Protein AF-A0AAW8B245-F1 (afdb_monomer_lite)

Sequence (137 aa):
MGYLAAIFLTISALIVFFPVFRNIKKELEQIHNEALDKMDHFLQEIDNPTAFTFYTNKHPYVWCKTNLKDIQMELQKTKYSRQLDPRRFTIKIDHEKKLAYFVQHPFDETFDWDNVKLVHYEEWIKNKKPISEERKS

Radius of gyration: 23.61 Å; chains: 1; bounding box: 55×54×67 Å

pLDDT: mean 78.06, std 11.59, range [44.38, 93.69]

Organism: NCBI:txid434086

Foldseek 3Di:
DVVVVVVVVVVVVCVVVVVVVVVVVVVQVVQLVVLVVVVVVVVVVCVDQVLAWEWECPDPAATDTDGPVVVVVVQVVCVVVRHDGNQQWDWDADPVRRYIYIYGHDHPDDDDPVPDNYYHPVVVVVPDDDPPDPPDD

Structure (mmCIF, N/CA/C/O backbone):
data_AF-A0AAW8B245-F1
#
_entry.id   AF-A0AAW8B245-F1
#
loop_
_atom_site.group_PDB
_atom_site.id
_atom_site.type_symbol
_atom_site.label_atom_id
_atom_site.label_alt_id
_atom_site.label_comp_id
_atom_site.label_asym_id
_atom_site.label_entity_id
_atom_site.label_seq_id
_atom_site.pdbx_PDB_ins_code
_atom_site.Cartn_x
_atom_site.Cartn_y
_atom_site.Cartn_z
_atom_site.occupancy
_atom_site.B_iso_or_equiv
_atom_site.auth_seq_id
_atom_site.auth_comp_id
_atom_site.auth_asym_id
_atom_site.auth_atom_id
_atom_site.pdbx_PDB_model_num
ATOM 1 N N . MET A 1 1 ? 37.227 -9.587 -43.982 1.00 58.81 1 MET A N 1
ATOM 2 C CA . MET A 1 1 ? 35.799 -9.285 -44.242 1.00 58.81 1 MET A CA 1
ATOM 3 C C . MET A 1 1 ? 34.896 -9.589 -43.042 1.00 58.81 1 MET A C 1
ATOM 5 O O . MET A 1 1 ? 34.159 -8.699 -42.649 1.00 58.81 1 MET A O 1
ATOM 9 N N . GLY A 1 2 ? 34.970 -10.770 -42.407 1.00 68.75 2 GLY A N 1
ATOM 10 C CA . GLY A 1 2 ? 34.058 -11.137 -41.301 1.00 68.75 2 GLY A CA 1
ATOM 11 C C . GLY A 1 2 ? 34.115 -10.250 -40.043 1.00 68.75 2 GLY A C 1
ATOM 12 O O . GLY A 1 2 ? 33.079 -9.963 -39.455 1.00 68.75 2 GLY A O 1
ATOM 13 N N . TYR A 1 3 ? 35.295 -9.745 -39.668 1.00 73.81 3 TYR A N 1
ATOM 14 C CA . TYR A 1 3 ? 35.456 -8.899 -38.473 1.00 73.81 3 TYR A CA 1
ATOM 15 C C . TYR A 1 3 ? 34.776 -7.527 -38.585 1.00 73.81 3 TYR A C 1
ATOM 17 O O . TYR A 1 3 ? 34.154 -7.074 -37.630 1.00 73.81 3 TYR A O 1
ATOM 25 N N . LEU A 1 4 ? 34.841 -6.878 -39.752 1.00 79.69 4 LEU A N 1
ATOM 26 C CA . LEU A 1 4 ? 34.189 -5.580 -39.971 1.00 79.69 4 LEU A CA 1
ATOM 27 C C . LEU A 1 4 ? 32.662 -5.709 -39.945 1.00 79.69 4 LEU A C 1
ATOM 29 O O . LEU A 1 4 ? 31.991 -4.867 -39.356 1.00 79.69 4 LEU A O 1
ATOM 33 N N . ALA A 1 5 ? 32.119 -6.794 -40.506 1.00 78.75 5 ALA A N 1
ATOM 34 C CA . ALA A 1 5 ? 30.689 -7.088 -40.441 1.00 78.75 5 ALA A CA 1
ATOM 35 C C . ALA A 1 5 ? 30.218 -7.363 -38.998 1.00 78.75 5 ALA A C 1
ATOM 37 O O . ALA A 1 5 ? 29.172 -6.863 -38.589 1.00 78.75 5 ALA A O 1
ATOM 38 N N . ALA A 1 6 ? 31.011 -8.088 -38.199 1.00 77.88 6 ALA A N 1
ATOM 39 C CA . ALA A 1 6 ? 30.710 -8.342 -36.788 1.00 77.88 6 ALA A CA 1
ATOM 40 C C . ALA A 1 6 ? 30.744 -7.061 -35.928 1.00 77.88 6 ALA A C 1
ATOM 42 O O . ALA A 1 6 ? 29.880 -6.862 -35.070 1.00 77.88 6 ALA A O 1
ATOM 43 N N . ILE A 1 7 ? 31.698 -6.159 -36.184 1.00 81.88 7 ILE A N 1
ATOM 44 C CA . ILE A 1 7 ? 31.772 -4.842 -35.527 1.00 81.88 7 ILE A CA 1
ATOM 45 C C . ILE A 1 7 ? 30.563 -3.979 -35.912 1.00 81.88 7 ILE A C 1
ATOM 47 O O . ILE A 1 7 ? 29.940 -3.356 -35.056 1.00 81.88 7 ILE A O 1
ATOM 51 N N . PHE A 1 8 ? 30.172 -3.974 -37.187 1.00 84.44 8 PHE A N 1
ATOM 52 C CA . PHE A 1 8 ? 29.027 -3.184 -37.641 1.00 84.44 8 PHE A CA 1
ATOM 53 C C . PHE A 1 8 ? 27.705 -3.682 -37.036 1.00 84.44 8 PHE A C 1
ATOM 55 O O . PHE A 1 8 ? 26.878 -2.877 -36.606 1.00 84.44 8 PHE A O 1
ATOM 62 N N . LEU A 1 9 ? 27.524 -5.003 -36.932 1.00 81.25 9 LEU A N 1
ATOM 63 C CA . LEU A 1 9 ? 26.355 -5.615 -36.294 1.00 81.25 9 LEU A CA 1
ATOM 64 C C . LEU A 1 9 ? 26.285 -5.325 -34.790 1.00 81.25 9 LEU A C 1
ATOM 66 O O . LEU A 1 9 ? 25.212 -5.011 -34.280 1.00 81.25 9 LEU A O 1
ATOM 70 N N . THR A 1 10 ? 27.413 -5.378 -34.080 1.00 80.50 10 THR A N 1
ATOM 71 C CA . THR A 1 10 ? 27.454 -5.081 -32.637 1.00 80.50 10 THR A CA 1
ATOM 72 C 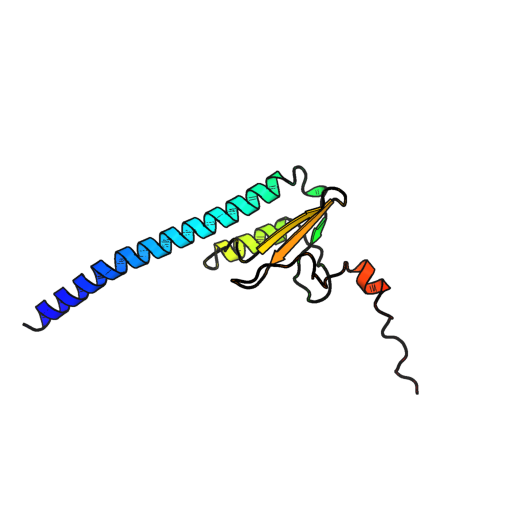C . THR A 1 10 ? 27.195 -3.605 -32.341 1.00 80.50 10 THR A C 1
ATOM 74 O O . THR A 1 10 ? 26.414 -3.298 -31.441 1.00 80.50 10 THR A O 1
ATOM 77 N N . ILE A 1 11 ? 27.763 -2.686 -33.129 1.00 82.88 11 ILE A N 1
ATOM 78 C CA . ILE A 1 11 ? 27.475 -1.247 -33.016 1.00 82.88 11 ILE A CA 1
ATOM 79 C C . ILE A 1 11 ? 26.004 -0.964 -33.339 1.00 82.88 11 ILE A C 1
ATOM 81 O O . ILE A 1 11 ? 25.344 -0.245 -32.592 1.00 82.88 11 ILE A O 1
ATOM 85 N N . SER A 1 12 ? 25.463 -1.567 -34.402 1.00 77.94 12 SER A N 1
ATOM 86 C CA . SER A 1 12 ? 24.050 -1.406 -34.773 1.00 77.94 12 SER A CA 1
ATOM 87 C C . SER A 1 12 ? 23.115 -1.915 -33.672 1.00 77.94 12 SER A C 1
ATOM 89 O O . SER A 1 12 ? 22.146 -1.242 -33.328 1.00 77.94 12 SER A O 1
ATOM 91 N N . ALA A 1 13 ? 23.436 -3.057 -33.055 1.00 77.12 13 ALA A N 1
ATOM 92 C CA . ALA A 1 13 ? 22.698 -3.561 -31.902 1.00 77.12 13 ALA A CA 1
ATOM 93 C C . ALA A 1 13 ? 22.767 -2.579 -30.719 1.00 77.12 13 ALA A C 1
ATOM 95 O O . ALA A 1 13 ? 21.731 -2.231 -30.158 1.00 77.12 13 ALA A O 1
ATOM 96 N N . LEU A 1 14 ? 23.952 -2.066 -30.372 1.00 76.56 14 LEU A N 1
ATOM 97 C CA . LEU A 1 14 ? 24.115 -1.080 -29.294 1.00 76.56 14 LEU A CA 1
ATOM 98 C C . LEU A 1 14 ? 23.297 0.196 -29.542 1.00 76.56 14 LEU A C 1
ATOM 100 O O . LEU A 1 14 ? 22.648 0.680 -28.616 1.00 76.56 14 LEU A O 1
ATOM 104 N N . ILE A 1 15 ? 23.265 0.705 -30.779 1.00 81.62 15 ILE A N 1
ATOM 105 C CA . ILE A 1 15 ? 22.478 1.892 -31.156 1.00 81.62 15 ILE A CA 1
ATOM 106 C C . ILE A 1 15 ? 20.976 1.670 -30.940 1.00 81.62 15 ILE A C 1
ATOM 108 O O . ILE A 1 15 ? 20.281 2.615 -30.579 1.00 81.62 15 ILE A O 1
ATOM 112 N N . VAL A 1 16 ? 20.469 0.446 -31.107 1.00 77.75 16 VAL A N 1
ATOM 113 C CA . VAL A 1 16 ? 19.056 0.114 -30.847 1.00 77.75 16 VAL A CA 1
ATOM 114 C C . VAL A 1 16 ? 18.799 -0.149 -29.359 1.00 77.75 16 VAL A C 1
ATOM 116 O O . VAL A 1 16 ? 17.793 0.307 -28.816 1.00 77.75 16 VAL A O 1
ATOM 119 N N . PHE A 1 17 ? 19.708 -0.836 -28.663 1.00 76.12 17 PHE A N 1
ATOM 120 C CA . PHE A 1 17 ? 19.523 -1.204 -27.255 1.00 76.12 17 PHE A CA 1
ATOM 121 C C . PHE A 1 17 ? 19.659 -0.022 -26.287 1.00 76.12 17 PHE A C 1
ATOM 123 O O . PHE A 1 17 ? 18.915 0.043 -25.308 1.00 76.12 17 PHE A O 1
ATOM 130 N N . PHE A 1 18 ? 20.562 0.931 -26.540 1.00 77.75 18 PHE A N 1
ATOM 131 C CA . PHE A 1 18 ? 20.760 2.090 -25.657 1.00 77.75 18 PHE A CA 1
ATOM 132 C C . PHE A 1 18 ? 19.498 2.959 -25.491 1.00 77.75 18 PHE A C 1
ATOM 134 O O . PHE A 1 18 ? 19.135 3.264 -24.350 1.00 77.75 18 PHE A O 1
ATOM 141 N N . PRO A 1 19 ? 18.795 3.349 -26.572 1.00 80.62 19 PRO A N 1
ATOM 142 C CA . PRO A 1 19 ? 17.529 4.070 -26.483 1.00 80.62 19 PRO A CA 1
ATOM 143 C C . PRO A 1 19 ? 16.448 3.283 -25.742 1.00 80.62 19 PRO A C 1
ATOM 145 O O . PRO A 1 19 ? 15.762 3.854 -24.898 1.00 80.62 19 PRO A O 1
ATOM 148 N N . VAL A 1 20 ? 16.324 1.976 -26.003 1.00 77.69 20 VAL A N 1
ATOM 149 C CA . VAL A 1 20 ? 15.350 1.109 -25.319 1.00 77.69 20 VAL A CA 1
ATOM 150 C C . VAL A 1 20 ? 15.625 1.077 -23.818 1.00 77.69 20 VAL A C 1
ATOM 152 O O . VAL A 1 20 ? 14.723 1.322 -23.020 1.00 77.69 20 VAL A O 1
ATOM 155 N N . PHE A 1 21 ? 16.880 0.869 -23.417 1.00 76.25 21 PHE A N 1
ATOM 156 C CA . PHE A 1 21 ? 17.264 0.856 -22.007 1.00 76.25 21 PHE A CA 1
ATOM 157 C C . PHE A 1 21 ? 17.021 2.211 -21.328 1.00 76.25 21 PHE A C 1
ATOM 159 O O . PHE A 1 21 ? 16.556 2.269 -20.189 1.00 76.25 21 PHE A O 1
ATOM 166 N N . ARG A 1 22 ? 17.286 3.317 -22.036 1.00 75.38 22 ARG A N 1
ATOM 167 C CA . ARG A 1 22 ? 17.009 4.674 -21.549 1.00 75.38 22 ARG A CA 1
ATOM 168 C C . ARG A 1 22 ? 15.511 4.925 -21.366 1.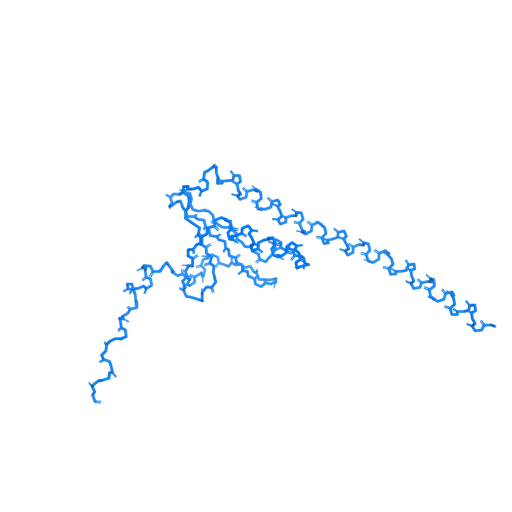00 75.38 22 ARG A C 1
ATOM 170 O O . ARG A 1 22 ? 15.132 5.520 -20.360 1.00 75.38 22 ARG A O 1
ATOM 177 N N . ASN A 1 23 ? 14.683 4.480 -22.309 1.00 79.50 23 ASN A N 1
ATOM 178 C CA . ASN A 1 23 ? 13.231 4.627 -22.232 1.00 79.50 23 ASN A CA 1
ATOM 179 C C . ASN A 1 23 ? 12.658 3.826 -21.064 1.00 79.50 23 ASN A C 1
ATOM 181 O O . ASN A 1 23 ? 11.933 4.401 -20.260 1.00 79.50 23 ASN A O 1
ATOM 185 N N . ILE A 1 24 ? 13.082 2.566 -20.904 1.00 77.69 24 ILE A N 1
ATOM 186 C CA . ILE A 1 24 ? 12.708 1.741 -19.748 1.00 77.69 24 ILE A CA 1
ATOM 187 C C . ILE A 1 24 ? 13.097 2.466 -18.460 1.00 77.69 24 ILE A C 1
ATOM 189 O O . ILE A 1 24 ? 12.254 2.677 -17.601 1.00 77.69 24 ILE A O 1
ATOM 193 N N . LYS A 1 25 ? 14.347 2.931 -18.332 1.00 79.06 25 LYS A N 1
ATOM 194 C CA . LYS A 1 25 ? 14.793 3.646 -17.127 1.00 79.06 25 LYS A CA 1
ATOM 195 C C . LYS A 1 25 ? 13.905 4.855 -16.800 1.00 79.06 25 LYS A C 1
ATOM 197 O O . LYS A 1 25 ? 13.527 5.021 -15.645 1.00 79.06 25 LYS A O 1
ATOM 202 N N . LYS A 1 26 ? 13.567 5.670 -17.803 1.00 81.06 26 LYS A N 1
ATOM 203 C CA . LYS A 1 26 ? 12.715 6.855 -17.630 1.00 81.06 26 LYS A CA 1
ATOM 204 C C . LYS A 1 26 ? 11.297 6.482 -17.189 1.00 81.06 26 LYS A C 1
ATOM 206 O O . LYS A 1 26 ? 10.744 7.137 -16.314 1.00 81.06 26 LYS A O 1
ATOM 211 N N . GLU A 1 27 ? 10.728 5.431 -17.771 1.00 79.62 27 GLU A N 1
ATOM 212 C CA . GLU A 1 27 ? 9.408 4.923 -17.395 1.00 79.62 27 GLU A CA 1
ATOM 213 C C . GLU A 1 27 ? 9.397 4.423 -15.944 1.00 79.62 27 GLU A C 1
ATOM 215 O O . GLU A 1 27 ? 8.492 4.754 -15.184 1.00 79.62 27 GLU A O 1
ATOM 220 N N . LEU A 1 28 ? 10.455 3.726 -15.513 1.00 74.12 28 LEU A N 1
ATOM 221 C CA . LEU A 1 28 ? 10.591 3.287 -14.121 1.00 74.12 28 LEU A CA 1
ATOM 222 C C . LEU A 1 28 ? 10.724 4.449 -13.141 1.00 74.12 28 LEU A C 1
ATOM 224 O O . LEU A 1 28 ? 10.152 4.396 -12.056 1.00 74.12 28 LEU A O 1
ATOM 228 N N . GLU A 1 29 ? 11.480 5.485 -13.504 1.00 77.12 29 GLU A N 1
ATOM 229 C CA . GLU A 1 29 ? 11.591 6.704 -12.699 1.00 77.12 29 GLU A CA 1
ATOM 230 C C . GLU A 1 29 ? 10.234 7.412 -12.582 1.00 77.12 29 GLU A C 1
ATOM 232 O O . GLU A 1 29 ? 9.869 7.850 -11.495 1.00 77.12 29 GLU A O 1
ATOM 237 N N . GLN A 1 30 ? 9.452 7.467 -13.664 1.00 82.50 30 GLN A N 1
ATOM 238 C CA . GLN A 1 30 ? 8.121 8.074 -13.650 1.00 82.50 30 GLN A CA 1
ATOM 239 C C . GLN A 1 30 ? 7.138 7.295 -12.765 1.00 82.50 30 GLN A C 1
ATOM 241 O O . GLN A 1 30 ? 6.495 7.897 -11.910 1.00 82.50 30 GLN A O 1
ATOM 246 N N . ILE A 1 31 ? 7.068 5.969 -12.925 1.00 76.62 31 ILE A N 1
ATOM 247 C CA . ILE A 1 31 ? 6.240 5.080 -12.092 1.00 76.62 31 ILE A CA 1
ATOM 248 C C . ILE A 1 31 ? 6.625 5.225 -10.612 1.00 76.62 31 ILE A C 1
ATOM 250 O O . ILE A 1 31 ? 5.760 5.336 -9.744 1.00 76.62 31 ILE A O 1
ATOM 254 N N . HIS A 1 32 ? 7.927 5.279 -10.319 1.00 73.75 32 HIS A N 1
ATOM 255 C CA . HIS A 1 32 ? 8.417 5.466 -8.957 1.00 73.75 32 HIS A CA 1
ATOM 256 C C . HIS A 1 32 ? 7.979 6.805 -8.356 1.00 73.75 32 HIS A C 1
ATOM 258 O O . HIS A 1 32 ? 7.507 6.832 -7.220 1.00 73.75 32 HIS A O 1
ATOM 264 N N . ASN A 1 33 ? 8.125 7.896 -9.110 1.00 77.69 33 ASN A N 1
ATOM 265 C CA . ASN A 1 33 ? 7.744 9.229 -8.652 1.00 77.69 33 ASN A CA 1
ATOM 266 C C . ASN A 1 33 ? 6.234 9.330 -8.417 1.00 77.69 33 ASN A C 1
ATOM 268 O O . ASN A 1 33 ? 5.827 9.841 -7.385 1.00 77.69 33 ASN A O 1
ATOM 272 N N . GLU A 1 34 ? 5.408 8.757 -9.295 1.00 82.38 34 GLU A N 1
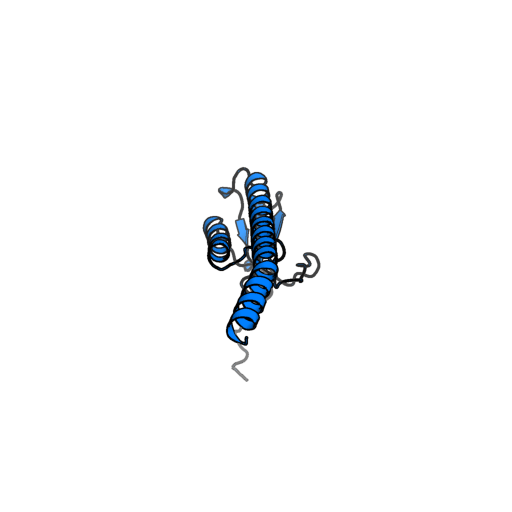ATOM 273 C CA . GLU A 1 34 ? 3.952 8.744 -9.110 1.00 82.38 34 GLU A CA 1
ATOM 274 C C . GLU A 1 34 ? 3.544 8.017 -7.817 1.00 82.38 34 GLU A C 1
ATOM 276 O O . GLU A 1 34 ? 2.641 8.447 -7.099 1.00 82.38 34 GLU A O 1
ATOM 281 N N . ALA A 1 35 ? 4.224 6.922 -7.476 1.00 77.31 35 ALA A N 1
ATOM 282 C CA . ALA A 1 35 ? 3.961 6.231 -6.222 1.00 77.31 35 ALA A CA 1
ATOM 283 C C . ALA A 1 35 ? 4.413 7.016 -4.982 1.00 77.31 35 ALA A C 1
ATOM 285 O O . ALA A 1 35 ? 3.747 6.933 -3.948 1.00 77.31 35 ALA A O 1
ATOM 286 N N . LEU A 1 36 ? 5.511 7.773 -5.076 1.00 76.88 36 LEU A N 1
ATOM 287 C CA . LEU A 1 36 ? 5.914 8.701 -4.019 1.00 76.88 36 LEU A CA 1
ATOM 288 C C . LEU A 1 36 ? 4.895 9.833 -3.868 1.00 76.88 36 LEU A C 1
ATOM 290 O O . LEU A 1 36 ? 4.469 10.090 -2.750 1.00 76.88 36 LEU A O 1
ATOM 294 N N . ASP A 1 37 ? 4.428 10.417 -4.970 1.00 82.50 37 ASP A N 1
ATOM 295 C CA . ASP A 1 37 ? 3.427 11.487 -4.953 1.00 82.50 37 ASP A CA 1
ATOM 296 C C . ASP A 1 37 ? 2.106 11.015 -4.326 1.00 82.50 37 ASP A C 1
ATOM 298 O O . ASP A 1 37 ? 1.540 11.703 -3.476 1.00 82.50 37 ASP A O 1
ATOM 302 N N . LYS A 1 38 ? 1.629 9.806 -4.667 1.00 81.50 38 LYS A N 1
ATOM 303 C CA . LYS A 1 38 ? 0.451 9.206 -4.010 1.00 81.50 38 LYS A CA 1
ATOM 304 C C . LYS A 1 38 ? 0.647 9.054 -2.500 1.00 81.50 38 LYS A C 1
ATOM 306 O O . LYS A 1 38 ? -0.300 9.229 -1.735 1.00 81.50 38 LYS A O 1
ATOM 311 N N . MET A 1 39 ? 1.856 8.701 -2.067 1.00 76.75 39 MET A N 1
ATOM 312 C CA . MET A 1 39 ? 2.174 8.562 -0.649 1.00 76.75 39 MET A CA 1
ATOM 313 C C . MET A 1 39 ? 2.252 9.923 0.041 1.00 76.75 39 MET A C 1
ATOM 315 O O . MET A 1 39 ? 1.697 10.071 1.124 1.00 76.75 39 MET A O 1
ATOM 319 N N . ASP A 1 40 ? 2.898 10.909 -0.568 1.00 81.62 40 ASP A N 1
ATOM 320 C CA . ASP A 1 40 ? 2.987 12.256 -0.011 1.00 81.62 40 ASP A CA 1
ATOM 321 C C . ASP A 1 40 ? 1.597 12.879 0.110 1.00 81.62 40 ASP A C 1
ATOM 323 O O . ASP A 1 40 ? 1.277 13.435 1.157 1.00 81.62 40 ASP A O 1
ATOM 327 N N . HIS A 1 41 ? 0.727 12.685 -0.885 1.00 84.38 41 HIS A N 1
ATOM 328 C CA . HIS A 1 41 ? -0.679 13.077 -0.792 1.00 84.38 41 HIS A CA 1
ATOM 329 C C . HIS A 1 41 ? -1.382 12.394 0.389 1.00 84.38 41 HIS A C 1
ATOM 331 O O . HIS A 1 41 ? -2.047 13.052 1.183 1.00 84.38 41 HIS A O 1
ATOM 337 N N . PHE A 1 42 ? -1.208 11.080 0.549 1.00 81.88 42 PHE A N 1
ATOM 338 C CA . PHE A 1 42 ? -1.760 10.343 1.688 1.00 81.88 42 PHE A CA 1
ATOM 339 C C . PHE A 1 42 ? -1.260 10.880 3.037 1.00 81.88 42 PHE A C 1
ATOM 341 O O . PHE A 1 42 ? -2.041 11.033 3.972 1.00 81.88 42 PHE A O 1
ATOM 348 N N . LEU A 1 43 ? 0.036 11.174 3.147 1.00 79.00 43 LEU A N 1
ATOM 349 C CA . LEU A 1 43 ? 0.629 11.728 4.362 1.00 79.00 43 LEU A CA 1
ATOM 350 C C . LEU A 1 43 ? 0.128 13.149 4.645 1.00 79.00 43 LEU A C 1
ATOM 352 O O . LEU A 1 43 ? -0.079 13.482 5.805 1.00 79.00 43 LEU A O 1
ATOM 356 N N . GLN A 1 44 ? -0.083 13.965 3.612 1.00 82.62 44 GLN A N 1
ATOM 357 C CA . GLN A 1 44 ? -0.637 15.318 3.735 1.00 82.62 44 GLN A CA 1
ATOM 358 C C . GLN A 1 44 ? -2.108 15.307 4.157 1.00 82.62 44 GLN A C 1
ATOM 360 O O . GLN A 1 44 ? -2.527 16.146 4.948 1.00 82.62 44 GLN A O 1
ATOM 365 N N . GLU A 1 45 ? -2.891 14.352 3.656 1.00 81.81 45 GLU A N 1
ATOM 366 C CA . GLU A 1 45 ? -4.297 14.194 4.038 1.00 81.81 45 GLU A CA 1
ATOM 367 C C . GLU A 1 45 ? -4.444 13.774 5.513 1.00 81.81 45 GLU A C 1
ATOM 369 O O . GLU A 1 45 ? -5.460 14.039 6.158 1.00 81.81 45 GLU A O 1
ATOM 374 N N . ILE A 1 46 ? -3.396 13.172 6.076 1.00 80.06 46 ILE A N 1
ATOM 375 C CA . ILE A 1 46 ? -3.294 12.805 7.483 1.00 80.06 46 ILE A CA 1
ATOM 376 C C . ILE A 1 46 ? -2.430 13.844 8.218 1.00 80.06 46 ILE A C 1
ATOM 378 O O . ILE A 1 46 ? -1.294 13.584 8.606 1.00 80.06 46 ILE A O 1
ATOM 382 N N . ASP A 1 47 ? -3.006 15.022 8.464 1.00 72.44 47 ASP A N 1
ATOM 383 C CA . ASP A 1 47 ? -2.358 16.152 9.161 1.00 72.44 47 ASP A CA 1
ATOM 384 C C . ASP A 1 47 ? -1.786 15.760 10.544 1.00 72.44 47 ASP A C 1
ATOM 386 O O . ASP A 1 47 ? -0.732 16.225 10.979 1.00 72.44 47 ASP A O 1
ATOM 390 N N . ASN A 1 48 ? -2.437 14.806 11.224 1.00 79.88 48 ASN A N 1
ATOM 391 C CA . ASN A 1 48 ? -1.917 14.188 12.442 1.00 79.88 48 ASN A CA 1
ATOM 392 C C . ASN A 1 48 ? -1.960 12.651 12.366 1.00 79.88 48 ASN A C 1
ATOM 394 O O . ASN A 1 48 ? -2.958 12.038 12.761 1.00 79.88 48 ASN A O 1
ATOM 398 N N . PRO A 1 49 ? -0.858 11.994 11.958 1.00 76.94 49 PRO A N 1
ATOM 399 C CA . PRO A 1 49 ? -0.809 10.541 11.814 1.00 76.94 49 PRO A CA 1
ATOM 400 C C . PRO A 1 49 ? -1.049 9.769 13.100 1.00 76.94 49 PRO A C 1
ATOM 402 O O . PRO A 1 49 ? -1.554 8.652 13.060 1.00 76.94 49 PRO A O 1
ATOM 405 N N . THR A 1 50 ? -0.741 10.359 14.254 1.00 81.00 50 THR A N 1
ATOM 406 C CA . THR A 1 50 ? -0.981 9.703 15.547 1.00 81.00 50 THR A CA 1
ATOM 407 C C . THR A 1 50 ? -2.463 9.627 15.909 1.00 81.00 50 THR A C 1
ATOM 409 O O . THR A 1 50 ? -2.843 8.812 16.747 1.00 81.00 50 THR A O 1
ATOM 412 N N . ALA A 1 51 ? -3.310 10.434 15.260 1.00 84.50 51 ALA A N 1
ATOM 413 C CA . ALA A 1 51 ? -4.753 10.388 15.447 1.00 84.50 51 ALA A CA 1
ATOM 414 C C . ALA A 1 51 ? -5.410 9.212 14.708 1.00 84.50 51 ALA A C 1
ATOM 416 O O . ALA A 1 51 ? -6.551 8.883 15.028 1.00 84.50 51 ALA A O 1
ATOM 417 N N . PHE A 1 52 ? -4.712 8.588 13.753 1.00 88.62 52 PHE A N 1
ATOM 418 C CA . PHE A 1 52 ? -5.248 7.520 12.918 1.00 88.62 52 PHE A CA 1
ATOM 419 C C . PHE A 1 52 ? -4.757 6.141 13.353 1.00 88.62 52 PHE A C 1
ATOM 421 O O . PHE A 1 52 ? -3.612 5.948 13.763 1.00 88.62 52 PHE A O 1
ATOM 428 N N . THR A 1 53 ? -5.630 5.147 13.208 1.00 91.31 53 THR A N 1
ATOM 429 C CA . THR A 1 53 ? -5.239 3.738 13.291 1.00 91.31 53 THR A CA 1
ATOM 430 C C . THR A 1 53 ? -5.027 3.185 11.890 1.00 91.31 53 THR A C 1
ATOM 432 O O . THR A 1 53 ? -5.932 3.226 11.059 1.00 91.31 53 THR A O 1
ATOM 435 N N . PHE A 1 54 ? -3.837 2.643 11.640 1.00 92.19 54 PHE A N 1
ATOM 436 C CA . PHE A 1 54 ? -3.463 2.106 10.336 1.00 92.19 54 PHE A CA 1
ATOM 437 C C . PHE A 1 54 ? -3.745 0.606 10.247 1.00 92.19 54 PHE A C 1
ATOM 439 O O . PHE A 1 54 ? -3.485 -0.135 11.198 1.00 92.19 54 PHE A O 1
ATOM 446 N N . TYR A 1 55 ? -4.208 0.152 9.087 1.00 93.69 55 TYR A N 1
ATOM 447 C CA . TYR A 1 55 ? -4.497 -1.247 8.787 1.00 93.69 55 TYR A CA 1
ATOM 448 C C . TYR A 1 55 ? -3.888 -1.686 7.458 1.00 93.69 55 TYR A C 1
ATOM 450 O O . TYR A 1 55 ? -3.699 -0.878 6.554 1.00 93.69 55 TYR A O 1
ATOM 458 N N . THR A 1 56 ? -3.620 -2.985 7.329 1.00 92.12 56 THR A N 1
ATOM 459 C CA . THR A 1 56 ? -3.138 -3.615 6.096 1.00 92.12 56 THR A CA 1
ATOM 460 C C . THR A 1 56 ? -3.782 -4.981 5.847 1.00 92.12 56 THR A C 1
ATOM 462 O O . THR A 1 56 ? -4.335 -5.591 6.763 1.00 92.12 56 THR A O 1
ATOM 465 N N . ASN A 1 57 ? -3.713 -5.474 4.609 1.00 90.31 57 ASN A N 1
ATOM 466 C CA . ASN A 1 57 ? -4.333 -6.720 4.145 1.00 90.31 57 ASN A CA 1
ATOM 467 C C . ASN A 1 57 ? -3.394 -7.943 4.183 1.00 90.31 57 ASN A C 1
ATOM 469 O O . ASN A 1 57 ? -3.566 -8.887 3.416 1.00 90.31 57 ASN A O 1
ATOM 473 N N . LYS A 1 58 ? -2.399 -7.958 5.077 1.00 88.12 58 LYS A N 1
ATOM 474 C CA . LYS A 1 58 ? -1.421 -9.060 5.181 1.00 88.12 58 LYS A CA 1
ATOM 475 C C . LYS A 1 58 ? -2.011 -10.397 5.631 1.00 88.12 58 LYS A C 1
ATOM 477 O O . LYS A 1 58 ? -1.331 -11.416 5.546 1.00 88.12 58 LYS A O 1
ATOM 482 N N . HIS A 1 59 ? -3.247 -10.405 6.124 1.00 86.50 59 HIS A N 1
ATOM 483 C CA . HIS A 1 59 ? -3.956 -11.614 6.511 1.00 86.50 59 HIS A CA 1
ATOM 484 C C . HIS A 1 59 ? -5.196 -11.813 5.625 1.00 86.50 59 HIS A C 1
ATOM 486 O O . HIS A 1 59 ? -5.923 -10.852 5.387 1.00 86.50 59 HIS A O 1
ATOM 492 N N . PRO A 1 60 ? -5.499 -13.049 5.183 1.00 84.00 60 PRO A N 1
ATOM 493 C CA . PRO A 1 60 ? -6.583 -13.315 4.229 1.00 84.00 60 PRO A CA 1
ATOM 494 C C . PRO A 1 60 ? -7.998 -13.037 4.759 1.00 84.00 60 PRO A C 1
ATOM 496 O O . PRO A 1 60 ? -8.938 -12.969 3.973 1.00 84.00 60 PRO A O 1
ATOM 499 N N . TYR A 1 61 ? -8.169 -12.908 6.078 1.00 84.44 61 TYR A N 1
ATOM 500 C CA . TYR A 1 61 ? -9.493 -12.791 6.708 1.00 84.44 61 TYR A CA 1
ATOM 501 C C . TYR A 1 61 ? -9.689 -11.556 7.585 1.00 84.44 61 TYR A C 1
ATOM 503 O O . TYR A 1 61 ? -10.828 -11.246 7.923 1.00 84.44 61 TYR A O 1
ATOM 511 N N . VAL A 1 62 ? -8.610 -10.886 8.002 1.00 89.31 62 VAL A N 1
ATOM 512 C CA . VAL A 1 62 ? -8.723 -9.764 8.942 1.00 89.31 62 VAL A CA 1
ATOM 513 C C . VAL A 1 62 ? -7.823 -8.610 8.555 1.00 89.31 62 VAL A C 1
ATOM 515 O O . VAL A 1 62 ? -6.728 -8.818 8.032 1.00 89.31 62 VAL A O 1
ATOM 518 N N . TRP A 1 63 ? -8.270 -7.400 8.869 1.00 93.06 63 TRP A N 1
ATOM 519 C CA . TRP A 1 63 ? -7.419 -6.223 8.825 1.00 93.06 63 TRP A CA 1
ATOM 520 C C . TRP A 1 63 ? -6.329 -6.322 9.889 1.00 93.06 63 TRP A C 1
ATOM 522 O O . TRP A 1 63 ? -6.602 -6.433 11.085 1.00 93.06 63 TRP A O 1
ATOM 532 N N . CYS A 1 64 ? -5.072 -6.267 9.460 1.00 91.19 64 CYS A N 1
ATOM 533 C CA . CYS A 1 64 ? -3.934 -6.261 10.366 1.00 91.19 64 CYS A CA 1
ATOM 534 C C . CYS A 1 64 ? -3.625 -4.828 10.772 1.00 91.19 64 CYS A C 1
ATOM 536 O O . CYS A 1 64 ? -3.230 -4.025 9.929 1.00 91.19 64 CYS A O 1
ATOM 538 N N . LYS A 1 65 ? -3.763 -4.512 12.059 1.00 93.06 65 LYS A N 1
ATOM 539 C CA . LYS A 1 65 ? -3.304 -3.230 12.590 1.00 93.06 65 LYS A CA 1
ATOM 540 C C . LYS A 1 65 ? -1.800 -3.075 12.349 1.00 93.06 65 LYS A C 1
ATOM 542 O O . LYS A 1 65 ? -1.024 -4.003 12.576 1.00 93.06 65 LYS A O 1
ATOM 547 N N . THR A 1 66 ? -1.392 -1.902 11.893 1.00 91.19 66 THR A N 1
ATOM 548 C CA . THR A 1 66 ? 0.001 -1.555 11.612 1.00 91.19 66 THR A CA 1
ATOM 549 C C . THR A 1 66 ? 0.292 -0.126 12.076 1.00 91.19 66 THR A C 1
ATOM 551 O O . THR A 1 66 ? -0.539 0.513 12.726 1.00 91.19 66 THR A O 1
ATOM 554 N N . ASN A 1 67 ? 1.495 0.366 11.803 1.00 89.50 67 ASN A N 1
ATOM 555 C CA . ASN A 1 67 ? 1.904 1.732 12.089 1.00 89.50 67 ASN A CA 1
ATOM 556 C C . ASN A 1 67 ? 2.467 2.386 10.822 1.00 89.50 67 ASN A C 1
ATOM 558 O O . ASN A 1 67 ? 2.842 1.713 9.861 1.00 89.50 67 ASN A O 1
ATOM 562 N N . LEU A 1 68 ? 2.540 3.717 10.838 1.00 84.81 68 LEU A N 1
ATOM 563 C CA . LEU A 1 68 ? 3.011 4.485 9.690 1.00 84.81 68 LEU A CA 1
ATOM 564 C C . LEU A 1 68 ? 4.439 4.108 9.271 1.00 84.81 68 LEU A C 1
ATOM 566 O O . LEU A 1 68 ? 4.738 4.041 8.082 1.00 84.81 68 LEU A O 1
ATOM 570 N N . LYS A 1 69 ? 5.313 3.829 10.245 1.00 85.06 69 LYS A N 1
ATOM 571 C CA . LYS A 1 69 ? 6.712 3.475 9.993 1.00 85.06 69 LYS A CA 1
ATOM 572 C C . LYS A 1 69 ? 6.833 2.155 9.231 1.00 85.06 69 LYS A C 1
ATOM 574 O O . LYS A 1 69 ? 7.677 2.047 8.348 1.00 85.06 69 LYS A O 1
ATOM 579 N N . ASP A 1 70 ? 5.992 1.174 9.537 1.00 86.19 70 ASP A N 1
ATOM 580 C CA . ASP A 1 70 ? 5.966 -0.111 8.840 1.00 86.19 70 ASP A CA 1
ATOM 581 C C . ASP A 1 70 ? 5.461 0.046 7.407 1.00 86.19 70 ASP A C 1
ATOM 583 O O . ASP A 1 70 ? 6.077 -0.507 6.499 1.00 86.19 70 ASP A O 1
ATOM 587 N N . ILE A 1 71 ? 4.420 0.859 7.189 1.00 82.75 71 ILE A N 1
ATOM 588 C CA . ILE A 1 71 ? 3.938 1.208 5.842 1.00 82.75 71 ILE A CA 1
ATOM 589 C C . ILE A 1 71 ? 5.061 1.881 5.043 1.00 82.75 71 ILE A C 1
ATOM 591 O O . ILE A 1 71 ? 5.395 1.440 3.944 1.00 82.75 71 ILE A O 1
ATOM 595 N N . GLN A 1 72 ? 5.714 2.895 5.618 1.00 79.12 72 GLN A N 1
ATOM 596 C CA . GLN A 1 72 ? 6.851 3.580 4.994 1.00 79.12 72 GLN A CA 1
ATOM 597 C C . GLN A 1 72 ? 8.004 2.620 4.691 1.00 79.12 72 GLN A C 1
ATOM 599 O O . GLN A 1 72 ? 8.585 2.672 3.611 1.00 79.12 72 GLN A O 1
ATOM 604 N N . MET A 1 73 ? 8.340 1.725 5.619 1.00 79.25 73 MET A N 1
ATOM 605 C CA . MET A 1 73 ? 9.393 0.733 5.426 1.00 79.25 73 MET A CA 1
ATOM 606 C C . MET A 1 73 ? 9.038 -0.250 4.309 1.00 79.25 73 MET A C 1
ATOM 608 O O . MET A 1 73 ? 9.910 -0.648 3.542 1.00 79.25 73 MET A O 1
ATOM 612 N N . GLU A 1 74 ? 7.779 -0.652 4.190 1.00 76.75 74 GLU A N 1
ATOM 613 C CA . GLU A 1 74 ? 7.329 -1.556 3.135 1.00 76.75 74 GLU A CA 1
ATOM 614 C C . GLU A 1 74 ? 7.387 -0.898 1.754 1.00 76.75 74 GLU A C 1
ATOM 616 O O . GLU A 1 74 ? 7.822 -1.522 0.787 1.00 76.75 74 GLU A O 1
ATOM 621 N N . LEU A 1 75 ? 7.089 0.398 1.700 1.00 69.75 75 LEU A N 1
ATOM 622 C CA . LEU A 1 75 ? 7.259 1.248 0.521 1.00 69.75 75 LEU A CA 1
ATOM 623 C C . LEU A 1 75 ? 8.739 1.558 0.216 1.00 69.75 75 LEU A C 1
ATOM 625 O O . LEU A 1 75 ? 9.130 1.760 -0.931 1.00 69.75 75 LEU A O 1
ATOM 629 N N . GLN A 1 76 ? 9.610 1.568 1.225 1.00 66.50 76 GLN A N 1
ATOM 630 C CA . GLN A 1 76 ? 11.057 1.683 1.020 1.00 66.50 76 GLN A CA 1
ATOM 631 C C . GLN A 1 76 ? 11.685 0.362 0.571 1.00 66.50 76 GLN A C 1
ATOM 633 O O . GLN A 1 76 ? 12.627 0.369 -0.219 1.00 66.50 76 GLN A O 1
ATOM 638 N N . LYS A 1 77 ? 11.174 -0.788 1.020 1.00 65.94 77 LYS A N 1
ATOM 639 C CA . LYS A 1 77 ? 11.636 -2.094 0.527 1.00 65.94 77 LYS A CA 1
ATOM 640 C C . LYS A 1 77 ? 11.447 -2.190 -0.982 1.00 65.94 77 LYS A C 1
ATOM 642 O O . LYS A 1 77 ? 12.382 -2.578 -1.672 1.00 65.94 77 LYS A O 1
ATO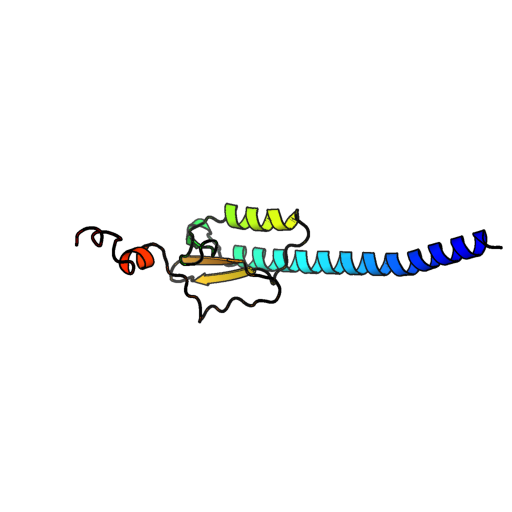M 647 N N . THR A 1 78 ? 10.315 -1.722 -1.497 1.00 55.81 78 THR A N 1
ATOM 648 C CA . THR A 1 78 ? 10.042 -1.631 -2.941 1.00 55.81 78 THR A CA 1
ATOM 649 C C . THR A 1 78 ? 10.859 -0.546 -3.656 1.00 55.81 78 THR A C 1
ATOM 651 O O . THR A 1 78 ? 11.155 -0.690 -4.841 1.00 55.81 78 THR A O 1
ATOM 654 N N . LYS A 1 79 ? 11.327 0.498 -2.951 1.00 49.72 79 LYS A N 1
ATOM 655 C CA . LYS A 1 79 ? 12.303 1.477 -3.477 1.00 49.72 79 LYS A CA 1
ATOM 656 C C . LYS A 1 79 ? 13.657 0.835 -3.814 1.00 49.72 79 LYS A C 1
ATOM 658 O O . LYS A 1 79 ? 14.266 1.201 -4.816 1.00 49.72 79 LYS A O 1
ATOM 663 N N . TYR A 1 80 ? 14.120 -0.129 -3.014 1.00 49.31 80 TYR A N 1
ATOM 664 C CA . TYR A 1 80 ? 15.389 -0.837 -3.254 1.00 49.31 80 TYR A CA 1
ATOM 665 C C . TYR A 1 80 ? 15.215 -2.156 -4.025 1.00 49.31 80 TYR A C 1
ATOM 667 O O . TYR A 1 80 ? 16.112 -2.558 -4.768 1.00 49.31 80 TYR A O 1
ATOM 675 N N . SER A 1 81 ? 14.051 -2.805 -3.927 1.00 52.59 81 SER A N 1
ATOM 676 C CA . SER A 1 81 ? 13.667 -3.943 -4.764 1.00 52.59 81 SER A CA 1
ATOM 677 C C . SER A 1 81 ? 12.929 -3.443 -6.007 1.00 52.59 81 SER A C 1
ATOM 679 O O . SER A 1 81 ? 11.711 -3.520 -6.062 1.00 52.59 81 SER A O 1
ATOM 681 N N . ARG A 1 82 ? 13.673 -2.878 -6.969 1.00 50.97 82 ARG A N 1
ATOM 682 C CA . ARG A 1 82 ? 13.228 -2.502 -8.330 1.00 50.97 82 ARG A CA 1
ATOM 683 C C . ARG A 1 82 ? 11.698 -2.366 -8.489 1.00 50.97 82 ARG A C 1
ATOM 685 O O . ARG A 1 82 ? 11.034 -3.339 -8.829 1.00 50.97 82 ARG A O 1
ATOM 692 N N . GLN A 1 83 ? 11.232 -1.120 -8.362 1.00 54.25 83 GLN A N 1
ATOM 693 C CA . GLN A 1 83 ? 9.910 -0.588 -8.734 1.00 54.25 83 GLN A CA 1
ATOM 694 C C . GLN A 1 83 ? 8.840 -0.652 -7.634 1.00 54.25 83 GLN A C 1
ATOM 696 O O . GLN A 1 83 ? 8.114 -1.630 -7.460 1.00 54.25 83 GLN A O 1
ATOM 701 N N . LEU A 1 84 ? 8.697 0.479 -6.942 1.00 61.47 84 LEU A N 1
ATOM 702 C CA . LEU A 1 84 ? 7.440 0.868 -6.319 1.00 61.47 84 LEU A CA 1
ATOM 703 C C . LEU A 1 84 ? 6.468 1.236 -7.451 1.00 61.47 84 LEU A C 1
ATOM 705 O O . LEU A 1 84 ? 6.688 2.238 -8.125 1.00 61.47 84 LEU A O 1
ATOM 709 N N . ASP A 1 85 ? 5.447 0.410 -7.677 1.00 68.38 85 ASP A N 1
ATOM 710 C CA . ASP A 1 85 ? 4.407 0.679 -8.671 1.00 68.38 85 ASP A CA 1
ATOM 711 C C . ASP A 1 85 ? 3.134 1.190 -7.971 1.00 68.38 85 ASP A C 1
ATOM 713 O O . ASP A 1 85 ? 2.600 0.489 -7.103 1.00 68.38 85 ASP A O 1
ATOM 717 N N . PRO A 1 86 ? 2.620 2.380 -8.330 1.00 68.12 86 PRO A N 1
ATOM 718 C CA . PRO A 1 86 ? 1.406 2.957 -7.755 1.00 68.12 86 PRO A CA 1
ATOM 719 C C . PRO A 1 86 ? 0.134 2.164 -8.083 1.00 68.12 86 PRO A C 1
ATOM 721 O O . PRO A 1 86 ? -0.933 2.508 -7.573 1.00 68.12 86 PRO A O 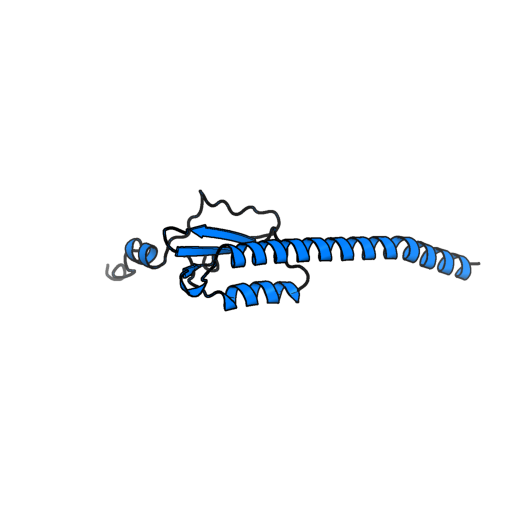1
ATOM 724 N N . ARG A 1 87 ? 0.221 1.144 -8.945 1.00 72.75 87 ARG A N 1
ATOM 725 C CA . ARG A 1 87 ? -0.826 0.160 -9.253 1.00 72.75 87 ARG A CA 1
ATOM 726 C C . ARG A 1 87 ? -0.777 -1.072 -8.355 1.00 72.75 87 ARG A C 1
ATOM 728 O O . ARG A 1 87 ? -1.630 -1.932 -8.497 1.00 72.75 87 ARG A O 1
ATOM 735 N N . ARG A 1 88 ? 0.215 -1.208 -7.469 1.00 77.81 88 ARG A N 1
ATOM 736 C CA . ARG A 1 88 ? 0.334 -2.352 -6.539 1.00 77.81 88 ARG A CA 1
ATOM 737 C C . ARG A 1 88 ? -0.177 -2.063 -5.140 1.00 77.81 88 ARG A C 1
ATOM 739 O O . ARG A 1 88 ? -0.105 -2.927 -4.265 1.00 77.81 88 ARG A O 1
ATOM 746 N N . PHE A 1 89 ? -0.643 -0.846 -4.901 1.00 84.81 89 PHE A N 1
ATOM 747 C CA . PHE A 1 89 ? -1.258 -0.510 -3.639 1.00 84.81 89 PHE A CA 1
ATOM 748 C C . PHE A 1 89 ? -2.382 0.498 -3.816 1.00 84.81 89 PHE A C 1
ATOM 750 O O . PHE A 1 89 ? -2.359 1.349 -4.703 1.00 84.81 89 PHE A O 1
ATOM 757 N N . THR A 1 90 ? -3.344 0.412 -2.908 1.00 87.44 90 THR A N 1
ATOM 758 C CA . THR A 1 90 ? -4.445 1.356 -2.779 1.00 87.44 90 THR A CA 1
ATOM 759 C C . THR A 1 90 ? -4.520 1.806 -1.333 1.00 87.44 90 THR A C 1
ATOM 761 O O . THR A 1 90 ? -4.289 1.023 -0.406 1.00 87.44 90 THR A O 1
ATOM 764 N N . ILE A 1 91 ? -4.838 3.082 -1.139 1.00 87.25 91 ILE A N 1
ATOM 765 C CA . ILE A 1 91 ? -4.962 3.676 0.182 1.00 87.25 91 ILE A CA 1
ATOM 766 C C . ILE A 1 91 ? -6.366 4.248 0.343 1.00 87.25 91 ILE A C 1
ATOM 768 O O . ILE A 1 91 ? -6.896 4.854 -0.585 1.00 87.25 91 ILE A O 1
ATOM 772 N N . LYS A 1 92 ? -6.970 4.035 1.511 1.00 89.88 92 LYS A N 1
ATOM 773 C CA . LYS A 1 92 ? -8.269 4.608 1.878 1.00 89.88 92 LYS A CA 1
ATOM 774 C C . LYS A 1 92 ? -8.189 5.208 3.268 1.00 89.88 92 LYS A C 1
ATOM 776 O O . LYS A 1 92 ? -7.723 4.547 4.196 1.00 89.88 92 LYS A O 1
ATOM 781 N N . ILE A 1 93 ? -8.677 6.432 3.410 1.00 89.38 93 ILE A N 1
ATOM 782 C CA . ILE A 1 93 ? -8.776 7.125 4.691 1.00 89.38 93 ILE A CA 1
ATOM 783 C C . ILE A 1 93 ? -10.258 7.271 5.041 1.00 89.38 93 ILE A C 1
ATOM 785 O O . ILE A 1 93 ? -11.060 7.727 4.232 1.00 89.38 93 ILE A O 1
ATOM 789 N N . ASP A 1 94 ? -10.622 6.849 6.247 1.00 90.44 94 ASP A N 1
ATOM 790 C CA . ASP A 1 94 ? -11.911 7.118 6.880 1.00 90.44 94 ASP A CA 1
ATOM 791 C C . ASP A 1 94 ? -11.667 8.155 7.986 1.00 90.44 94 ASP A C 1
ATOM 793 O O . ASP A 1 94 ? -11.187 7.826 9.076 1.00 90.44 94 ASP A O 1
ATOM 797 N N . HIS A 1 95 ? -11.942 9.424 7.672 1.00 88.12 95 HIS A N 1
ATOM 798 C CA . HIS A 1 95 ? -11.716 10.560 8.575 1.00 88.12 95 HIS A CA 1
ATOM 799 C C . HIS A 1 95 ? -12.624 10.523 9.808 1.00 88.12 95 HIS A C 1
ATOM 801 O O . HIS A 1 95 ? -12.189 10.886 10.900 1.00 88.12 95 HIS A O 1
ATOM 807 N N . GLU A 1 96 ? -13.861 10.041 9.666 1.00 89.44 96 GLU A N 1
ATOM 808 C CA . GLU A 1 96 ? -14.831 9.979 10.766 1.00 89.44 96 GLU A CA 1
ATOM 809 C C . GLU A 1 96 ? -14.388 8.981 11.835 1.00 89.44 96 GLU A C 1
ATOM 811 O O . GLU A 1 96 ? -14.398 9.278 13.032 1.00 89.44 96 GLU A O 1
ATOM 816 N N . LYS A 1 97 ? -13.950 7.796 11.399 1.00 90.50 97 LYS A N 1
ATOM 817 C CA . LYS A 1 97 ? -13.481 6.737 12.302 1.00 90.50 97 LYS A CA 1
ATOM 818 C C . LYS A 1 97 ? -11.998 6.849 12.643 1.00 90.50 97 LYS A C 1
ATOM 820 O O . LYS A 1 97 ? -11.509 6.067 13.459 1.00 90.50 97 LYS A O 1
ATOM 825 N N . LYS A 1 98 ? -11.285 7.793 12.024 1.00 91.19 98 LYS A N 1
ATOM 826 C CA . LYS A 1 98 ? -9.827 7.948 12.102 1.00 91.19 98 LYS A CA 1
ATOM 827 C C . LYS A 1 98 ? -9.094 6.646 11.765 1.00 91.19 98 LYS A C 1
ATOM 829 O O . LYS A 1 98 ? -8.212 6.192 12.500 1.00 91.19 98 LYS A O 1
ATOM 834 N N . LEU A 1 99 ? -9.480 6.011 10.659 1.00 91.38 99 LEU A N 1
ATOM 835 C CA . LEU A 1 99 ? -8.861 4.775 10.173 1.00 91.38 99 LEU A CA 1
ATOM 836 C C . LEU A 1 99 ? -8.179 5.031 8.833 1.00 91.38 99 LEU A C 1
ATOM 838 O O . LEU A 1 99 ? -8.722 5.713 7.971 1.00 91.38 99 LEU A O 1
ATOM 842 N N . ALA A 1 100 ? -7.001 4.453 8.647 1.00 91.81 100 ALA A N 1
ATOM 843 C CA . ALA A 1 100 ? -6.282 4.485 7.384 1.00 91.81 100 ALA A CA 1
ATOM 844 C C . ALA A 1 100 ? -5.955 3.055 6.957 1.00 91.81 100 ALA A C 1
ATOM 846 O O . ALA A 1 100 ? -5.414 2.269 7.731 1.00 91.81 100 ALA A O 1
ATOM 847 N N . TYR A 1 101 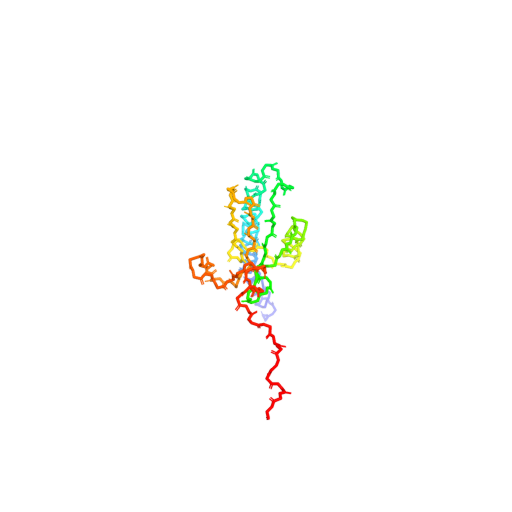? -6.283 2.706 5.722 1.00 91.56 101 TYR A N 1
ATOM 848 C CA . TYR A 1 101 ? -6.108 1.369 5.178 1.00 91.56 101 TYR A CA 1
ATOM 849 C C . TYR A 1 101 ? -5.087 1.410 4.058 1.00 91.56 101 TYR A C 1
ATOM 851 O O . TYR A 1 101 ? -5.288 2.100 3.064 1.00 91.56 101 TYR A O 1
ATOM 859 N N . PHE A 1 102 ? -4.019 0.640 4.213 1.00 90.06 102 PHE A N 1
ATOM 860 C CA . PHE A 1 102 ? -2.979 0.448 3.219 1.00 90.06 102 PHE A CA 1
ATOM 861 C C . PHE A 1 102 ? -3.062 -0.975 2.667 1.00 90.06 102 PHE A C 1
ATOM 863 O O . PHE A 1 102 ? -2.740 -1.953 3.350 1.00 90.06 102 PHE A O 1
ATOM 870 N N . VAL A 1 103 ? -3.516 -1.092 1.426 1.00 88.56 103 VAL A N 1
ATOM 871 C CA . VAL A 1 103 ? -3.778 -2.375 0.782 1.00 88.56 103 VAL A CA 1
ATOM 872 C C . VAL A 1 103 ? -2.750 -2.609 -0.301 1.00 88.56 103 VAL A C 1
ATOM 874 O O . VAL A 1 103 ? -2.635 -1.798 -1.211 1.00 88.56 103 VAL A O 1
ATOM 877 N N . GLN A 1 104 ? -2.046 -3.733 -0.231 1.00 85.00 104 GLN A N 1
ATOM 878 C CA . GLN A 1 104 ? -1.182 -4.194 -1.311 1.00 85.00 104 GLN A CA 1
ATOM 879 C C . GLN A 1 104 ? -1.907 -5.234 -2.150 1.00 85.00 104 GLN A C 1
ATOM 881 O O . GLN A 1 104 ? -2.554 -6.129 -1.609 1.00 85.00 104 GLN A O 1
ATOM 886 N N . HIS A 1 105 ? -1.781 -5.153 -3.463 1.00 82.62 105 HIS A N 1
ATOM 887 C CA . HIS A 1 105 ? -2.416 -6.095 -4.375 1.00 82.62 105 HIS A CA 1
ATOM 888 C C . HIS A 1 105 ? -1.489 -6.444 -5.548 1.00 82.62 105 HIS A C 1
ATOM 890 O O . HIS A 1 105 ? -0.502 -5.738 -5.799 1.00 82.62 105 HIS A O 1
ATOM 896 N N . PRO A 1 106 ? -1.749 -7.572 -6.237 1.00 76.25 106 PRO A N 1
ATOM 897 C CA . PRO A 1 106 ? -1.021 -7.955 -7.438 1.00 76.25 106 PRO A CA 1
ATOM 898 C C . PRO A 1 106 ? -1.047 -6.873 -8.524 1.00 76.25 106 PRO A C 1
ATOM 900 O O . PRO A 1 106 ? -1.884 -5.970 -8.535 1.00 76.25 106 PRO A O 1
ATOM 903 N N . PHE A 1 107 ? -0.092 -6.978 -9.448 1.00 64.94 107 PHE A N 1
ATOM 904 C CA . PHE A 1 107 ? -0.020 -6.106 -10.618 1.00 64.94 107 PHE A CA 1
ATOM 905 C C . PHE A 1 107 ? -1.245 -6.337 -11.520 1.00 64.94 107 PHE A C 1
ATOM 907 O O . PHE A 1 107 ? -1.639 -7.485 -11.700 1.00 64.94 107 PHE A O 1
ATOM 914 N N . ASP A 1 108 ? -1.818 -5.259 -12.062 1.00 64.69 108 ASP A N 1
ATOM 915 C CA . ASP A 1 108 ? -3.045 -5.239 -12.883 1.00 64.69 108 ASP A CA 1
ATOM 916 C C . ASP A 1 108 ? -4.354 -5.641 -12.177 1.00 64.69 108 ASP A C 1
ATOM 918 O O . ASP A 1 108 ? -5.398 -5.741 -12.820 1.00 64.69 108 ASP A O 1
ATOM 922 N N . GLU A 1 109 ? -4.346 -5.792 -10.851 1.00 73.31 109 GLU A N 1
ATOM 923 C CA . GLU A 1 109 ? -5.576 -5.927 -10.070 1.00 73.31 109 GLU A CA 1
ATOM 924 C C . GLU A 1 109 ? -5.953 -4.588 -9.440 1.00 73.31 109 GLU A C 1
ATOM 926 O O . GLU A 1 109 ? -5.118 -3.905 -8.850 1.00 73.31 109 GLU A O 1
ATOM 931 N N . THR A 1 110 ? -7.223 -4.203 -9.534 1.00 72.75 110 THR A N 1
ATOM 932 C CA . THR A 1 110 ? -7.775 -3.109 -8.730 1.00 72.75 110 THR A CA 1
ATOM 933 C C . THR A 1 110 ? -8.346 -3.685 -7.448 1.00 72.75 110 THR A C 1
ATOM 935 O O . THR A 1 110 ? -9.128 -4.636 -7.493 1.00 72.75 110 THR A O 1
ATOM 938 N N . PHE A 1 111 ? -7.999 -3.099 -6.305 1.00 82.62 111 PHE A N 1
ATOM 939 C CA . PHE A 1 111 ? -8.637 -3.490 -5.059 1.00 82.62 111 PHE A CA 1
ATOM 940 C C . PHE A 1 111 ? -10.068 -2.949 -5.000 1.00 82.62 111 PHE A C 1
ATOM 942 O O . PHE A 1 111 ? -10.288 -1.740 -4.926 1.00 82.62 111 PHE A O 1
ATOM 949 N N . ASP A 1 112 ? -11.032 -3.860 -5.039 1.00 85.75 112 ASP A N 1
ATOM 950 C CA . ASP A 1 112 ? -12.449 -3.543 -4.931 1.00 85.75 112 ASP A CA 1
ATOM 951 C C . ASP A 1 112 ? -12.840 -3.367 -3.460 1.00 85.75 112 ASP A C 1
ATOM 953 O O . ASP A 1 112 ? -12.911 -4.338 -2.703 1.00 85.75 112 ASP A O 1
ATOM 957 N N . TRP A 1 113 ? -13.088 -2.117 -3.065 1.00 84.38 113 TRP A N 1
ATOM 958 C CA . TRP A 1 113 ? -13.479 -1.754 -1.703 1.00 84.38 113 TRP A CA 1
ATOM 959 C C . TRP A 1 113 ? -14.878 -2.233 -1.308 1.00 84.38 113 TRP A C 1
ATOM 961 O O . TRP A 1 113 ? -15.126 -2.389 -0.110 1.00 84.38 113 TRP A O 1
ATOM 971 N N . ASP A 1 114 ? -15.765 -2.471 -2.272 1.00 84.44 114 ASP A N 1
ATOM 972 C CA . ASP A 1 114 ? -17.156 -2.849 -2.015 1.00 84.44 114 ASP A CA 1
ATOM 973 C C . ASP A 1 114 ? -17.288 -4.361 -1.787 1.00 84.44 114 ASP A C 1
ATOM 975 O O . ASP A 1 114 ? -18.154 -4.814 -1.040 1.00 84.44 114 ASP A O 1
ATOM 979 N N . ASN A 1 115 ? -16.372 -5.147 -2.360 1.00 82.69 115 ASN A N 1
ATOM 980 C CA . ASN A 1 115 ? -16.339 -6.607 -2.238 1.00 82.69 115 ASN A CA 1
ATOM 981 C C . ASN A 1 115 ? -15.283 -7.131 -1.243 1.00 82.69 115 ASN A C 1
ATOM 983 O O . ASN A 1 115 ? -14.909 -8.312 -1.270 1.00 82.69 115 ASN A O 1
ATOM 987 N N . VAL A 1 116 ? -14.803 -6.283 -0.328 1.00 83.56 116 VAL A N 1
ATOM 988 C CA . VAL A 1 116 ? -13.811 -6.680 0.679 1.00 83.56 116 VAL A CA 1
ATOM 989 C C . VAL A 1 116 ? -14.417 -7.622 1.718 1.00 83.56 116 VAL A C 1
ATOM 991 O O . VAL A 1 116 ? -15.319 -7.262 2.466 1.00 83.56 116 VAL A O 1
ATOM 994 N N . LYS A 1 117 ? -13.844 -8.826 1.832 1.00 83.31 117 LYS A N 1
ATOM 995 C CA . LYS A 1 117 ? -14.214 -9.828 2.853 1.00 83.31 117 LYS A CA 1
ATOM 996 C C . LYS A 1 117 ? -13.454 -9.682 4.179 1.00 83.31 117 LYS A C 1
ATOM 998 O O . LYS A 1 117 ? -13.651 -10.487 5.086 1.00 83.31 117 LYS A O 1
ATOM 1003 N N . LEU A 1 118 ? -12.544 -8.713 4.274 1.00 83.00 118 LEU A N 1
ATOM 1004 C CA . LEU A 1 118 ? -11.742 -8.469 5.471 1.00 83.00 118 LEU A CA 1
ATOM 1005 C C . LEU A 1 118 ? -12.574 -7.745 6.526 1.00 83.00 118 LEU A C 1
ATOM 1007 O O . LEU A 1 118 ? -13.116 -6.669 6.280 1.00 83.00 118 LEU A O 1
ATOM 1011 N N . VAL A 1 119 ? -12.601 -8.321 7.721 1.00 87.50 119 VAL A N 1
ATOM 1012 C CA . VAL A 1 119 ? -13.236 -7.739 8.908 1.00 87.50 119 VAL A CA 1
ATOM 1013 C C . VAL A 1 119 ? -12.174 -7.277 9.903 1.00 87.50 119 VAL A C 1
ATOM 1015 O O . VAL A 1 119 ? -11.027 -7.730 9.868 1.00 87.50 119 VAL A O 1
ATOM 1018 N N . HIS A 1 120 ? -12.530 -6.368 10.810 1.00 88.19 120 HIS A N 1
ATOM 1019 C CA . HIS A 1 120 ? -11.641 -6.040 11.930 1.00 88.19 120 HIS A CA 1
ATOM 1020 C C . HIS A 1 120 ? -11.546 -7.222 12.897 1.00 88.19 120 HIS A C 1
ATOM 1022 O O . HIS A 1 120 ? -12.475 -8.023 13.014 1.00 88.19 120 HIS A O 1
ATOM 1028 N N . TYR A 1 121 ? -10.412 -7.364 13.579 1.00 84.69 121 TYR A N 1
ATOM 1029 C CA . TYR A 1 121 ? -10.132 -8.540 14.408 1.00 84.69 121 TYR A CA 1
ATOM 1030 C C . TYR A 1 121 ? -11.178 -8.751 15.515 1.00 84.69 121 TYR A C 1
ATOM 1032 O O . TYR A 1 121 ? -11.601 -9.876 15.777 1.00 84.69 121 TYR A O 1
ATOM 1040 N N . GLU A 1 122 ? -11.659 -7.668 16.119 1.00 84.12 122 GLU A N 1
ATOM 1041 C CA . GLU A 1 122 ? -12.690 -7.687 17.155 1.00 84.12 122 GLU A CA 1
ATOM 1042 C C . GLU A 1 122 ? -14.030 -8.213 16.623 1.00 84.12 122 GLU A C 1
ATOM 1044 O O . GLU A 1 122 ? -14.748 -8.926 17.323 1.00 84.12 122 GLU A O 1
ATOM 1049 N N . GLU A 1 123 ? -14.368 -7.880 15.379 1.00 83.94 123 GLU A N 1
ATOM 1050 C CA . GLU A 1 123 ? -15.559 -8.382 14.693 1.00 83.94 123 GLU A CA 1
ATOM 1051 C C . GLU A 1 123 ? -15.382 -9.849 14.285 1.00 83.94 123 GLU A C 1
ATOM 1053 O O . GLU A 1 123 ? -16.283 -10.669 14.465 1.00 83.94 123 GLU A O 1
ATOM 1058 N N . TRP A 1 124 ? -14.187 -10.210 13.821 1.00 83.75 124 TRP A N 1
ATOM 1059 C CA . TRP A 1 124 ? -13.843 -11.585 13.486 1.00 83.75 124 TRP A CA 1
ATOM 1060 C C . TRP A 1 124 ? -13.978 -12.526 14.686 1.00 83.75 124 TRP A C 1
ATOM 1062 O O . TRP A 1 124 ? -14.576 -13.591 14.545 1.00 83.75 124 TRP A O 1
ATOM 1072 N N . ILE A 1 125 ? -13.491 -12.127 15.869 1.00 82.38 125 ILE A N 1
ATOM 1073 C CA . ILE A 1 125 ? -13.650 -12.907 17.108 1.00 82.38 125 ILE A CA 1
ATOM 1074 C C . ILE A 1 125 ? -15.129 -13.080 17.460 1.00 82.38 125 ILE A C 1
ATOM 1076 O O . ILE A 1 125 ? -15.541 -14.178 17.816 1.00 82.38 125 ILE A O 1
ATOM 1080 N N . LYS A 1 126 ? -15.938 -12.019 17.357 1.00 83.50 126 LYS A N 1
ATOM 1081 C CA . LYS A 1 126 ? -17.376 -12.089 17.675 1.00 83.50 126 LYS A CA 1
ATOM 1082 C C . LYS A 1 126 ? -18.131 -13.040 16.745 1.00 83.50 126 LYS A C 1
ATOM 1084 O O . LYS A 1 126 ? -19.049 -13.724 17.188 1.00 83.50 126 LYS A O 1
ATOM 1089 N N . ASN A 1 127 ? -17.730 -13.094 15.476 1.00 76.50 127 ASN A N 1
ATOM 1090 C CA . ASN A 1 127 ? -18.385 -13.904 14.449 1.00 76.50 127 ASN A CA 1
ATOM 1091 C C . ASN A 1 127 ? -17.850 -15.346 14.381 1.00 76.50 127 ASN A C 1
ATOM 1093 O O . ASN A 1 127 ? -18.533 -16.244 13.883 1.00 76.50 127 ASN A O 1
ATOM 1097 N N . LYS A 1 128 ? -16.640 -15.602 14.886 1.00 68.69 128 LYS A N 1
ATOM 1098 C CA . LYS A 1 128 ? -16.079 -16.948 15.016 1.00 68.69 128 LYS A CA 1
ATOM 1099 C C . LYS A 1 128 ? -16.549 -17.559 16.334 1.00 68.69 128 LYS A C 1
ATOM 1101 O O . LYS A 1 128 ? -16.066 -17.199 17.402 1.00 68.69 128 LYS A O 1
ATOM 1106 N N . LYS A 1 129 ? -17.452 -18.546 16.262 1.00 56.34 129 LYS A N 1
ATOM 1107 C CA . LYS A 1 129 ? -17.687 -19.449 17.401 1.00 56.34 129 LYS A CA 1
ATOM 1108 C C . LYS A 1 129 ? -16.330 -20.018 17.853 1.00 56.34 129 LYS A C 1
ATOM 1110 O O . LYS A 1 129 ? -15.549 -20.421 16.984 1.00 56.34 129 LYS A O 1
ATOM 1115 N N . PRO A 1 130 ? -16.020 -20.037 19.161 1.00 55.59 130 PRO A N 1
ATOM 1116 C CA . PRO A 1 130 ? -14.785 -20.638 19.641 1.00 55.59 130 PRO A CA 1
ATOM 1117 C C . PRO A 1 130 ? -14.704 -22.090 19.162 1.00 55.59 130 PRO A C 1
ATOM 1119 O O . PRO A 1 130 ? -15.703 -22.809 19.163 1.00 55.59 130 PRO A O 1
ATOM 1122 N N . ILE A 1 131 ? -13.508 -22.521 18.749 1.00 53.34 131 ILE A N 1
ATOM 1123 C CA . ILE A 1 131 ? -13.192 -23.937 18.522 1.00 53.34 131 ILE A CA 1
ATOM 1124 C C . ILE A 1 131 ? -13.116 -24.591 19.906 1.00 53.34 131 ILE A C 1
ATOM 1126 O O . ILE A 1 131 ? -12.043 -24.882 20.426 1.00 53.34 131 ILE A O 1
ATOM 1130 N N . SER A 1 132 ? -14.254 -24.747 20.563 1.00 56.31 132 SER A N 1
ATOM 1131 C CA . SER A 1 132 ? -14.367 -25.499 21.798 1.00 56.31 132 SER A CA 1
ATOM 1132 C C . SER A 1 132 ? -15.600 -26.381 21.687 1.00 56.31 132 SER A C 1
ATOM 1134 O O . SER A 1 132 ? -16.707 -25.869 21.569 1.00 56.31 132 SER A O 1
ATOM 1136 N N . GLU A 1 133 ? -15.351 -27.694 21.759 1.00 49.88 133 GLU A N 1
ATOM 1137 C CA . GLU A 1 133 ? -16.311 -28.769 22.077 1.00 49.88 133 GLU A CA 1
ATOM 1138 C C . GLU A 1 133 ? -16.916 -29.635 20.949 1.00 49.88 133 GLU A C 1
ATOM 1140 O O . GLU A 1 133 ? -17.935 -30.272 21.165 1.00 49.88 133 GLU A O 1
ATOM 1145 N N . GLU A 1 134 ? -16.236 -29.843 19.813 1.00 47.62 134 GLU A N 1
ATOM 1146 C CA . GLU A 1 134 ? -16.526 -30.999 18.916 1.00 47.62 134 GLU A CA 1
ATOM 1147 C C . GLU A 1 134 ? -15.519 -32.160 19.068 1.00 47.62 134 GLU A C 1
ATOM 1149 O O . GLU A 1 134 ? -15.282 -32.951 18.160 1.00 47.62 134 GLU A O 1
ATOM 1154 N N . ARG A 1 135 ? -14.905 -32.299 20.250 1.00 46.91 135 ARG A N 1
ATOM 1155 C CA . ARG A 1 135 ? -14.145 -33.506 20.629 1.00 46.91 135 ARG A CA 1
ATOM 1156 C C . ARG A 1 135 ? -14.731 -34.193 21.859 1.00 46.91 135 ARG A C 1
ATOM 1158 O O . ARG A 1 135 ? -13.976 -34.547 22.754 1.00 46.91 135 ARG A O 1
ATOM 1165 N N . LYS A 1 136 ? -16.051 -34.381 21.922 1.00 48.19 136 LYS A N 1
ATOM 1166 C CA . LYS A 1 136 ? -16.682 -35.426 22.750 1.00 48.19 136 LYS A CA 1
ATOM 1167 C C . LYS A 1 136 ? -18.015 -35.847 22.130 1.00 48.19 136 LYS A C 1
ATOM 1169 O O . LYS A 1 136 ? -19.042 -35.240 22.407 1.00 48.19 136 LYS A O 1
ATOM 1174 N N . SER A 1 137 ? -17.965 -36.878 21.297 1.00 44.38 137 SER A N 1
ATOM 1175 C CA . SER A 1 137 ? -19.081 -37.760 20.953 1.00 44.38 137 SER A CA 1
ATOM 1176 C C . SER A 1 137 ? -18.481 -39.053 20.432 1.00 44.38 137 SER A C 1
ATOM 1178 O O . SER A 1 137 ? -17.962 -39.014 19.297 1.00 44.38 137 SER A O 1
#

Secondary structure (DSSP, 8-state):
-HHHHHHHHHHHHHHHHHHHHHHHHHHHHHHHHHHHHHHHHHHHH-S-GGGSEEEE--SSSBPEEE-HHHHHHHHHHHHHSS---TTSEEEEEETTTTEEEEEE--TT----SSS---B-HHHHHHHS--S-S-S--